Protein AF-C1MR21-F1 (afdb_monomer_lite)

Organism: Micromonas pusilla (strain CCMP1545) (NCBI:txid564608)

Secondary structure (DSSP, 8-state):
-HHHHHHHHHHHHHHHHSS---HHHHHHHHHHHSSHHHHHHHHHHHHHTT-S-HHHHHHHHHHHHS--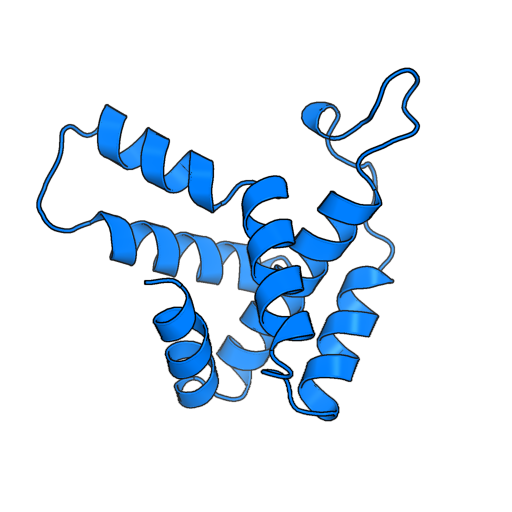SS--GGG--GGG-S-HHHHHHHHHHHHHHHHHHHH-HHHHHHHHHTT-

Foldseek 3Di:
DVQLLVVQLVLQLVVLPPPDDDPVVSVVSSVVCSDLQNLLVLLVVCVVVVVDDPVLVVQLVCQLPPDDPDDDPVQQDVPSNGNNNSNSSNSSSSRSSSVCVVPPVPSNVVSSVVVD

InterPro domains:
  IPR000999 Ribonuclease III domain [PF00636] (1-104)
  IPR036389 Ribonuclease III, endonuclease domain superfamily [G3DSA:1.10.1520.10] (1-116)
  IPR036389 Ribonuclease III, endonuclease domain superfamily [SSF69065] (1-113)

Structure (mmCIF, N/CA/C/O backbone):
data_AF-C1MR21-F1
#
_entry.id   AF-C1MR21-F1
#
loop_
_atom_site.group_PDB
_atom_site.id
_atom_site.type_symbol
_atom_site.label_atom_id
_atom_site.label_alt_id
_atom_site.label_comp_id
_atom_site.label_asym_id
_atom_site.label_entity_id
_atom_site.label_seq_id
_atom_site.pdbx_PDB_ins_code
_atom_site.Cartn_x
_atom_site.Cartn_y
_atom_site.Cartn_z
_atom_site.occupancy
_atom_site.B_iso_or_equiv
_atom_site.auth_seq_id
_atom_site.auth_comp_id
_atom_site.auth_asym_id
_atom_site.auth_atom_id
_atom_site.pdbx_PDB_model_num
ATOM 1 N N . ALA A 1 1 ? 1.111 6.556 6.828 1.00 90.62 1 ALA A N 1
ATOM 2 C CA . ALA A 1 1 ? 1.479 6.854 5.435 1.00 90.62 1 ALA A CA 1
ATOM 3 C C . ALA A 1 1 ? 2.993 6.862 5.263 1.00 90.62 1 ALA A C 1
ATOM 5 O O . ALA A 1 1 ? 3.511 5.876 4.781 1.00 90.62 1 ALA A O 1
ATOM 6 N N . PHE A 1 2 ? 3.718 7.874 5.761 1.00 93.25 2 PHE A N 1
ATOM 7 C CA . PHE A 1 2 ? 5.154 8.060 5.476 1.00 93.25 2 PHE A CA 1
ATOM 8 C C . PHE A 1 2 ? 6.045 6.806 5.620 1.00 93.25 2 PHE A C 1
ATOM 10 O O . PHE A 1 2 ? 6.765 6.467 4.692 1.00 93.25 2 PHE A O 1
ATOM 17 N N . LEU A 1 3 ? 5.957 6.071 6.738 1.00 96.38 3 LEU A N 1
ATOM 18 C CA . LEU A 1 3 ? 6.693 4.806 6.898 1.00 96.38 3 LEU A CA 1
ATOM 19 C C . LEU A 1 3 ? 6.255 3.741 5.880 1.00 96.38 3 LEU A C 1
ATOM 21 O O . LEU A 1 3 ? 7.086 3.068 5.280 1.00 96.38 3 LEU A O 1
ATOM 25 N N . GLY A 1 4 ? 4.947 3.581 5.693 1.00 97.62 4 GLY A N 1
ATOM 26 C CA . GLY A 1 4 ? 4.408 2.568 4.796 1.00 97.62 4 GLY A CA 1
ATOM 27 C C . GLY A 1 4 ? 4.668 2.850 3.319 1.00 97.62 4 GLY A C 1
ATOM 28 O O . GLY A 1 4 ? 4.735 1.896 2.560 1.00 97.62 4 GLY A O 1
ATOM 29 N N . ASP A 1 5 ? 4.882 4.106 2.919 1.00 97.25 5 ASP A N 1
ATOM 30 C CA . ASP A 1 5 ? 5.360 4.458 1.574 1.00 97.25 5 ASP A CA 1
ATOM 31 C C . ASP A 1 5 ? 6.758 3.870 1.315 1.00 97.25 5 ASP A C 1
ATOM 33 O O . ASP A 1 5 ? 6.967 3.159 0.332 1.00 97.25 5 ASP A O 1
ATOM 37 N N . ALA A 1 6 ? 7.689 4.037 2.263 1.00 98.25 6 ALA A N 1
ATOM 38 C CA . ALA A 1 6 ? 9.026 3.448 2.163 1.00 98.25 6 ALA A CA 1
ATOM 39 C C . ALA A 1 6 ? 8.989 1.909 2.135 1.00 98.25 6 ALA A C 1
ATOM 41 O O . ALA A 1 6 ? 9.696 1.277 1.346 1.00 98.25 6 ALA A O 1
ATOM 42 N N . VAL A 1 7 ? 8.141 1.300 2.972 1.00 98.06 7 VAL A N 1
ATOM 43 C CA . VAL A 1 7 ? 7.940 -0.156 2.988 1.00 98.06 7 VAL A CA 1
ATOM 44 C C . VAL A 1 7 ? 7.350 -0.625 1.656 1.00 98.06 7 VAL A C 1
ATOM 46 O O . VAL A 1 7 ? 7.892 -1.536 1.036 1.00 98.06 7 VAL A O 1
ATOM 49 N N . TRP A 1 8 ? 6.292 0.021 1.164 1.00 97.81 8 TRP A N 1
ATOM 50 C CA . TRP A 1 8 ? 5.672 -0.294 -0.124 1.00 97.81 8 TRP A CA 1
ATOM 51 C C . TRP A 1 8 ? 6.679 -0.226 -1.274 1.00 97.81 8 TRP A C 1
ATOM 53 O O . TRP A 1 8 ? 6.772 -1.153 -2.082 1.00 97.81 8 TRP A O 1
ATOM 63 N N . GLU A 1 9 ? 7.482 0.838 -1.328 1.00 97.56 9 GLU A N 1
ATOM 64 C CA . GLU A 1 9 ? 8.509 0.994 -2.350 1.00 97.56 9 GLU A CA 1
ATOM 65 C C . GLU A 1 9 ? 9.559 -0.127 -2.296 1.00 97.56 9 GLU A C 1
ATOM 67 O O . GLU A 1 9 ? 9.959 -0.640 -3.347 1.00 97.56 9 GLU A O 1
ATOM 72 N N . LEU A 1 10 ? 9.963 -0.566 -1.101 1.00 97.06 10 LEU A N 1
ATOM 73 C CA . LEU A 1 10 ? 10.870 -1.702 -0.941 1.00 97.06 10 LEU A CA 1
ATOM 74 C C . LEU A 1 10 ? 10.273 -2.999 -1.511 1.00 97.06 10 LEU A C 1
ATOM 76 O O . LEU A 1 10 ? 10.954 -3.693 -2.273 1.00 97.06 10 LEU A O 1
ATOM 80 N N . TYR A 1 11 ? 9.009 -3.311 -1.205 1.00 96.38 11 TYR A N 1
ATOM 81 C CA . TYR A 1 11 ? 8.336 -4.505 -1.738 1.00 96.38 11 TYR A CA 1
ATOM 82 C C . TYR A 1 11 ? 8.197 -4.454 -3.259 1.00 96.38 11 TYR A C 1
ATOM 84 O O . TYR A 1 11 ? 8.508 -5.431 -3.939 1.00 96.38 11 TYR A O 1
ATOM 92 N N . VAL A 1 12 ? 7.808 -3.305 -3.816 1.00 95.94 12 VAL A N 1
ATOM 93 C CA . VAL A 1 12 ? 7.715 -3.118 -5.271 1.00 95.94 12 VAL A CA 1
ATOM 94 C C . VAL A 1 12 ? 9.073 -3.319 -5.948 1.00 95.94 12 VAL A C 1
ATOM 96 O O . VAL A 1 12 ? 9.164 -3.987 -6.981 1.00 95.94 12 VAL A O 1
ATOM 99 N N . ARG A 1 13 ? 10.146 -2.770 -5.369 1.00 96.25 13 ARG A N 1
ATOM 100 C CA . ARG A 1 13 ? 11.516 -2.956 -5.869 1.00 96.25 13 ARG A CA 1
ATOM 101 C C . ARG A 1 13 ? 11.929 -4.428 -5.827 1.00 96.25 13 ARG A C 1
ATOM 103 O O . ARG A 1 13 ? 12.458 -4.927 -6.816 1.00 96.25 13 ARG A O 1
ATOM 110 N N . ARG A 1 14 ? 11.618 -5.139 -4.737 1.00 95.00 14 ARG A N 1
ATOM 111 C CA . ARG A 1 14 ? 11.865 -6.584 -4.598 1.00 95.00 14 ARG A CA 1
ATOM 112 C C . ARG A 1 14 ? 11.107 -7.398 -5.651 1.00 95.00 14 ARG A C 1
ATOM 114 O O . ARG A 1 14 ? 11.711 -8.262 -6.278 1.00 95.00 14 ARG A O 1
ATOM 121 N N . LEU A 1 15 ? 9.831 -7.086 -5.891 1.00 93.06 15 LEU A N 1
ATOM 122 C CA . LEU A 1 15 ? 8.979 -7.782 -6.864 1.00 93.06 15 LEU A CA 1
ATOM 123 C C . LEU A 1 15 ? 9.544 -7.715 -8.290 1.00 93.06 15 LEU A C 1
ATOM 125 O O . LEU A 1 15 ? 9.528 -8.704 -9.014 1.00 93.06 15 LEU A O 1
ATOM 129 N N . PHE A 1 16 ? 10.064 -6.557 -8.704 1.00 94.31 16 PHE A N 1
ATOM 130 C CA . PHE A 1 16 ? 10.606 -6.374 -10.055 1.00 94.31 16 PHE A CA 1
ATOM 131 C C . PHE A 1 16 ? 12.108 -6.635 -10.178 1.00 94.31 16 PHE A C 1
ATOM 133 O O . PHE A 1 16 ? 12.658 -6.459 -11.268 1.00 94.31 16 PHE A O 1
ATOM 140 N N . PHE A 1 17 ? 12.775 -7.028 -9.091 1.00 94.25 17 PHE A N 1
ATOM 141 C CA . PHE A 1 17 ? 14.223 -7.220 -9.074 1.00 94.25 17 PHE A CA 1
ATOM 142 C C . PHE A 1 17 ? 14.669 -8.393 -9.958 1.00 94.25 17 PHE A C 1
ATOM 144 O O . PHE A 1 17 ? 15.692 -8.297 -10.639 1.00 94.25 17 PHE A O 1
ATOM 151 N N . ALA A 1 18 ? 13.891 -9.480 -9.977 1.00 91.38 18 ALA A N 1
ATOM 152 C CA . ALA A 1 18 ? 14.201 -10.695 -10.721 1.00 91.38 18 ALA A CA 1
ATOM 153 C C . ALA A 1 18 ? 13.074 -11.070 -11.709 1.00 91.38 18 ALA A C 1
ATOM 155 O O . ALA A 1 18 ? 11.898 -10.944 -11.366 1.00 91.38 18 ALA A O 1
ATOM 156 N N . PRO A 1 19 ? 13.407 -11.559 -12.922 1.00 92.06 19 PRO A N 1
ATOM 157 C CA . PRO A 1 19 ? 14.755 -11.656 -13.488 1.00 92.06 19 PRO A CA 1
ATOM 158 C C . PRO A 1 19 ? 15.349 -10.270 -13.824 1.00 92.06 19 PRO A C 1
ATOM 160 O O . PRO A 1 19 ? 14.590 -9.321 -14.048 1.00 92.06 19 PRO A O 1
ATOM 163 N N . PRO A 1 20 ? 16.690 -10.135 -13.893 1.00 91.19 20 PRO A N 1
ATOM 164 C CA . PRO A 1 20 ? 17.337 -8.862 -14.190 1.00 91.19 20 PRO A CA 1
ATOM 165 C C . PRO A 1 20 ? 16.847 -8.249 -15.505 1.00 91.19 20 PRO A C 1
ATOM 167 O O . PRO A 1 20 ? 16.719 -8.922 -16.528 1.00 91.19 20 PRO A O 1
ATOM 170 N N . THR A 1 21 ? 16.611 -6.938 -15.497 1.00 94.62 21 THR A N 1
ATOM 171 C CA . THR A 1 21 ? 16.264 -6.166 -16.699 1.00 94.62 21 THR A CA 1
ATOM 172 C C . THR A 1 21 ? 17.150 -4.931 -16.816 1.00 94.62 21 THR A C 1
ATOM 174 O O . THR A 1 21 ? 17.895 -4.590 -15.899 1.00 94.62 21 THR A O 1
ATOM 177 N N . ARG A 1 22 ? 17.083 -4.227 -17.954 1.00 96.62 22 ARG A N 1
ATOM 178 C CA . ARG A 1 22 ? 17.815 -2.963 -18.129 1.00 96.62 22 ARG A CA 1
ATOM 179 C C . ARG A 1 22 ? 17.418 -1.969 -17.020 1.00 96.62 22 ARG A C 1
ATOM 181 O O . ARG A 1 22 ? 16.213 -1.811 -16.806 1.00 96.62 22 ARG A O 1
ATOM 188 N N . PRO A 1 23 ? 18.358 -1.216 -16.411 1.00 95.69 23 PRO A N 1
ATOM 189 C CA . PRO A 1 23 ? 18.070 -0.322 -15.281 1.00 95.69 23 PRO A CA 1
ATOM 190 C C . PRO A 1 23 ? 16.883 0.624 -15.505 1.00 95.69 23 PRO A C 1
ATOM 192 O O . PRO A 1 23 ? 16.009 0.747 -14.653 1.00 95.69 23 PRO A O 1
ATOM 195 N N . ARG A 1 24 ? 16.773 1.218 -16.703 1.00 96.75 24 ARG A N 1
ATOM 196 C CA . ARG A 1 24 ? 15.638 2.081 -17.076 1.00 96.75 24 ARG A CA 1
ATOM 197 C C . ARG A 1 24 ? 14.298 1.338 -17.108 1.00 96.75 24 ARG A C 1
ATOM 199 O O . ARG A 1 24 ? 13.271 1.915 -16.777 1.00 96.75 24 ARG A O 1
ATOM 206 N N . THR A 1 25 ? 14.288 0.078 -17.539 1.00 96.38 25 THR A N 1
ATOM 207 C CA . THR A 1 25 ? 13.060 -0.737 -17.578 1.00 96.38 25 THR A CA 1
ATOM 208 C C . THR A 1 25 ? 12.608 -1.071 -16.161 1.00 96.38 25 THR A C 1
ATOM 210 O O . THR A 1 25 ? 11.429 -0.912 -15.854 1.00 96.38 25 THR A O 1
ATOM 213 N N . TYR A 1 26 ? 13.544 -1.476 -15.303 1.00 96.69 26 TYR A N 1
ATOM 214 C CA . TYR A 1 26 ? 13.297 -1.731 -13.887 1.00 96.69 26 TYR A CA 1
ATOM 215 C C . TYR A 1 26 ? 12.746 -0.487 -13.169 1.00 96.69 26 TYR A C 1
ATOM 217 O O . TYR A 1 26 ? 11.650 -0.539 -12.615 1.00 96.69 26 TYR A O 1
ATOM 225 N N . ASP A 1 27 ? 13.428 0.657 -13.283 1.00 96.62 27 ASP A N 1
ATOM 226 C CA . ASP A 1 27 ? 12.993 1.926 -12.683 1.00 96.62 27 ASP A CA 1
ATOM 227 C C . ASP A 1 27 ? 11.579 2.328 -13.137 1.00 96.62 27 ASP A C 1
ATOM 229 O O . ASP A 1 27 ? 10.733 2.683 -12.317 1.00 96.62 27 ASP A O 1
ATOM 233 N N . LEU A 1 28 ? 11.272 2.201 -14.434 1.00 96.62 28 LEU A N 1
ATOM 234 C CA . LEU A 1 28 ? 9.937 2.502 -14.957 1.00 96.62 28 LEU A CA 1
ATOM 235 C C . LEU A 1 28 ? 8.855 1.551 -14.429 1.00 96.62 28 LEU A C 1
ATOM 237 O O . LEU A 1 28 ? 7.730 2.002 -14.204 1.00 96.62 28 LEU A O 1
ATOM 241 N N . LYS A 1 29 ? 9.161 0.260 -14.234 1.00 95.12 29 LYS A N 1
ATOM 242 C CA . LYS A 1 29 ? 8.224 -0.701 -13.626 1.00 95.12 29 LYS A CA 1
ATOM 243 C C . LYS A 1 29 ? 7.932 -0.323 -12.176 1.00 95.12 29 LYS A C 1
ATOM 245 O O . LYS A 1 29 ? 6.763 -0.155 -11.829 1.00 95.12 29 LYS A O 1
ATOM 250 N N . CYS A 1 30 ? 8.973 -0.081 -11.379 1.00 96.44 30 CYS A N 1
ATOM 251 C CA . CYS A 1 30 ? 8.828 0.334 -9.985 1.00 96.44 30 CYS A CA 1
ATOM 252 C C . CYS A 1 30 ? 8.036 1.643 -9.875 1.00 96.44 30 CYS A C 1
ATOM 254 O O . CYS A 1 30 ? 7.002 1.683 -9.212 1.00 96.44 30 CYS A O 1
ATOM 256 N N . LYS A 1 31 ? 8.428 2.683 -10.627 1.00 95.88 31 LYS A N 1
ATOM 257 C CA . LYS A 1 31 ? 7.734 3.983 -10.652 1.00 95.88 31 LYS A CA 1
ATOM 258 C C . LYS A 1 31 ? 6.266 3.878 -11.041 1.00 95.88 31 LYS A C 1
ATOM 260 O O . LYS A 1 31 ? 5.465 4.685 -10.583 1.00 95.88 31 LYS A O 1
ATOM 265 N N . ARG A 1 32 ? 5.892 2.936 -11.909 1.00 94.94 32 ARG A N 1
ATOM 266 C CA . ARG A 1 32 ? 4.483 2.715 -12.268 1.00 94.94 32 ARG A CA 1
ATOM 267 C C . ARG A 1 32 ? 3.690 2.113 -11.110 1.00 94.94 32 ARG A C 1
ATOM 269 O O . ARG A 1 32 ? 2.564 2.545 -10.903 1.00 94.94 32 ARG A O 1
ATOM 276 N N . ALA A 1 33 ? 4.270 1.174 -10.367 1.00 95.00 33 ALA A N 1
ATOM 277 C CA . ALA A 1 33 ? 3.601 0.485 -9.265 1.00 95.00 33 ALA A CA 1
ATOM 278 C C . ALA A 1 33 ? 3.539 1.302 -7.960 1.00 95.00 33 ALA A C 1
ATOM 280 O O . ALA A 1 33 ? 2.594 1.144 -7.194 1.00 95.00 33 ALA A O 1
ATOM 281 N N . VAL A 1 34 ? 4.485 2.217 -7.717 1.00 96.12 34 VAL A N 1
ATOM 282 C CA . VAL A 1 34 ? 4.446 3.104 -6.531 1.00 96.12 34 VAL A CA 1
ATOM 283 C C . VAL A 1 34 ? 3.568 4.347 -6.722 1.00 96.12 34 VAL A C 1
ATOM 285 O O . VAL A 1 34 ? 3.344 5.098 -5.780 1.00 96.12 34 VAL A O 1
ATOM 288 N N . ARG A 1 35 ? 3.032 4.594 -7.925 1.00 94.38 35 ARG A N 1
ATOM 289 C CA . ARG A 1 35 ? 2.122 5.727 -8.170 1.00 94.38 35 ARG A CA 1
ATOM 290 C C . ARG A 1 35 ? 0.814 5.572 -7.399 1.00 94.38 35 ARG A C 1
ATOM 292 O O . ARG A 1 35 ? 0.230 4.495 -7.377 1.00 94.38 35 ARG A O 1
ATOM 299 N N . ALA A 1 36 ? 0.299 6.694 -6.896 1.00 92.94 36 ALA A N 1
ATOM 300 C CA . ALA A 1 36 ? -0.995 6.766 -6.213 1.00 92.94 36 ALA A CA 1
ATOM 301 C C . ALA A 1 36 ? -2.152 6.078 -6.966 1.00 92.94 36 ALA A C 1
ATOM 303 O O . ALA A 1 36 ? -2.981 5.430 -6.346 1.00 92.94 36 ALA A O 1
ATOM 304 N N . GLU A 1 37 ? -2.203 6.171 -8.295 1.00 93.19 37 GLU A N 1
ATOM 305 C CA . GLU A 1 37 ? -3.208 5.506 -9.132 1.00 93.19 37 GLU A CA 1
ATOM 306 C C . GLU A 1 37 ? -3.107 3.976 -9.046 1.00 93.19 37 GLU A C 1
ATOM 308 O O . GLU A 1 37 ? -4.122 3.290 -8.979 1.00 93.19 37 GLU A O 1
ATOM 313 N N . ALA A 1 38 ? -1.886 3.434 -9.026 1.00 94.62 38 ALA A N 1
ATOM 314 C CA . ALA A 1 38 ? -1.667 1.999 -8.873 1.00 94.62 38 ALA A CA 1
ATOM 315 C C . ALA A 1 38 ? -2.017 1.540 -7.451 1.00 94.62 38 ALA A C 1
ATOM 317 O O . ALA A 1 38 ? -2.711 0.538 -7.285 1.00 94.62 38 ALA A O 1
ATOM 318 N N . GLN A 1 39 ? -1.608 2.309 -6.441 1.00 96.12 39 GLN A N 1
ATOM 319 C CA . GLN A 1 39 ? -1.944 2.042 -5.043 1.00 96.12 39 GLN A CA 1
ATOM 320 C C . GLN A 1 39 ? -3.462 2.105 -4.778 1.00 96.12 39 GLN A C 1
ATOM 322 O O . GLN A 1 39 ? -4.007 1.256 -4.079 1.00 96.12 39 GLN A O 1
ATOM 327 N N . ASP A 1 40 ? -4.174 3.055 -5.389 1.00 95.62 40 ASP A N 1
ATOM 328 C CA . ASP A 1 40 ? -5.638 3.155 -5.333 1.00 95.62 40 ASP A CA 1
ATOM 329 C C . ASP A 1 40 ? -6.307 1.885 -5.875 1.00 95.62 40 ASP A C 1
ATOM 331 O O . ASP A 1 40 ? -7.155 1.286 -5.210 1.00 95.62 40 ASP A O 1
ATOM 335 N N . VAL A 1 41 ? -5.866 1.408 -7.044 1.00 95.38 41 VAL A N 1
ATOM 336 C CA . VAL A 1 41 ? -6.364 0.151 -7.625 1.00 95.38 41 VAL A CA 1
ATOM 337 C C . VAL A 1 41 ? -6.123 -1.034 -6.689 1.00 95.38 41 VAL A C 1
ATOM 339 O O . VAL A 1 41 ? -7.017 -1.866 -6.527 1.00 95.38 41 VAL A O 1
ATOM 342 N N . VAL A 1 42 ? -4.947 -1.117 -6.063 1.00 96.38 42 VAL A N 1
ATOM 343 C CA . VAL A 1 42 ? -4.632 -2.173 -5.090 1.00 96.38 42 VAL A CA 1
ATOM 344 C C . VAL A 1 42 ? -5.569 -2.109 -3.889 1.00 96.38 42 VAL A C 1
ATOM 346 O O . VAL A 1 42 ? -6.203 -3.113 -3.564 1.0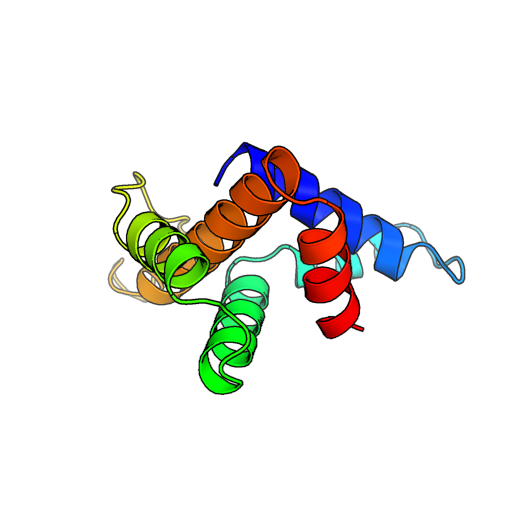0 96.38 42 VAL A O 1
ATOM 349 N N . LEU A 1 43 ? -5.705 -0.941 -3.254 1.00 97.12 43 LEU A N 1
ATOM 350 C CA . LEU A 1 43 ? -6.550 -0.803 -2.071 1.00 97.12 43 LEU A CA 1
ATOM 351 C C . LEU A 1 43 ? -7.998 -1.184 -2.380 1.00 97.12 43 LEU A C 1
ATOM 353 O O . LEU A 1 43 ? -8.615 -1.912 -1.607 1.00 97.12 43 LEU A O 1
ATOM 357 N N 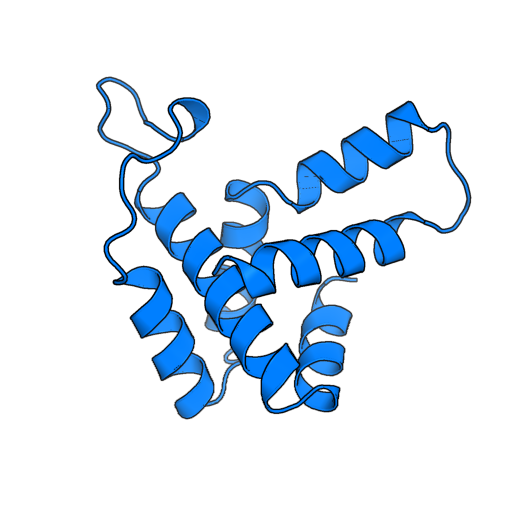. ARG A 1 44 ? -8.538 -0.717 -3.512 1.00 96.19 44 ARG A N 1
ATOM 358 C CA . ARG A 1 44 ? -9.907 -1.050 -3.929 1.00 96.19 44 ARG A CA 1
ATOM 359 C C . ARG A 1 44 ? -10.081 -2.557 -4.094 1.00 96.19 44 ARG A C 1
ATOM 361 O O . ARG A 1 44 ? -11.002 -3.108 -3.511 1.00 96.19 44 ARG A O 1
ATOM 368 N N . LYS A 1 45 ? -9.145 -3.240 -4.762 1.00 96.44 45 LYS A N 1
ATOM 369 C CA . LYS A 1 45 ? -9.179 -4.706 -4.900 1.00 96.44 45 LYS A CA 1
ATOM 370 C C . LYS A 1 45 ? -9.151 -5.436 -3.555 1.00 96.44 45 LYS A C 1
ATOM 372 O O . LYS A 1 45 ? -9.871 -6.415 -3.398 1.00 96.44 45 LYS A O 1
ATOM 377 N N . LEU A 1 46 ? -8.326 -4.993 -2.604 1.00 97.00 46 LEU A N 1
ATOM 378 C CA . LEU A 1 46 ? -8.253 -5.605 -1.271 1.00 97.00 46 LEU A CA 1
ATOM 379 C C . LEU A 1 46 ? -9.555 -5.402 -0.484 1.00 97.00 46 LEU A C 1
ATOM 381 O O . LEU A 1 46 ? -10.041 -6.335 0.152 1.00 97.00 46 LEU A O 1
ATOM 385 N N . VAL A 1 47 ? -10.149 -4.207 -0.571 1.00 96.81 47 VAL A N 1
ATOM 386 C CA . VAL A 1 47 ? -11.450 -3.904 0.044 1.00 96.81 47 VAL A CA 1
ATOM 387 C C . VAL A 1 47 ? -12.564 -4.741 -0.582 1.00 96.81 47 VAL A C 1
ATOM 389 O O . VAL A 1 47 ? -13.312 -5.380 0.149 1.00 96.81 47 VAL A O 1
ATOM 392 N N . ASP A 1 48 ? -12.648 -4.785 -1.912 1.00 96.69 48 ASP A N 1
ATOM 393 C CA . ASP A 1 48 ? -13.703 -5.502 -2.641 1.00 96.69 48 ASP A CA 1
ATOM 394 C C . ASP A 1 48 ? -13.658 -7.017 -2.378 1.00 96.69 48 ASP A C 1
ATOM 396 O O . ASP A 1 48 ? -14.683 -7.692 -2.406 1.00 96.69 48 ASP A O 1
ATOM 400 N N . ARG A 1 49 ? -12.469 -7.558 -2.085 1.00 95.88 49 ARG A N 1
ATOM 401 C CA . ARG A 1 49 ? -12.266 -8.965 -1.704 1.00 95.88 49 ARG A CA 1
ATOM 402 C C . ARG A 1 49 ? -12.519 -9.251 -0.222 1.00 95.88 49 ARG A C 1
ATOM 404 O O . ARG A 1 49 ? -12.375 -10.399 0.183 1.00 95.88 49 ARG A O 1
ATOM 411 N N . GLY A 1 50 ? -12.826 -8.239 0.591 1.00 96.81 50 GLY A N 1
ATOM 412 C CA . GLY A 1 50 ? -12.958 -8.402 2.040 1.00 96.81 50 GLY A CA 1
ATOM 413 C C . GLY A 1 50 ? -11.660 -8.860 2.710 1.00 96.81 50 GLY A C 1
ATOM 414 O O . GLY A 1 50 ? -11.706 -9.611 3.676 1.00 96.81 50 GLY A O 1
ATOM 415 N N . PHE A 1 51 ? -10.497 -8.456 2.182 1.00 97.19 51 PHE A N 1
ATOM 416 C CA . PHE A 1 51 ? -9.200 -8.921 2.686 1.00 97.19 51 PHE A CA 1
ATOM 417 C C . PHE A 1 51 ? -8.943 -8.491 4.136 1.00 97.19 51 PHE A C 1
ATOM 419 O O . PHE A 1 51 ? -8.343 -9.241 4.905 1.00 97.19 51 PHE A O 1
ATOM 426 N N . PHE A 1 52 ? -9.355 -7.271 4.481 1.00 97.81 52 PHE A N 1
ATOM 427 C CA . PHE A 1 52 ? -9.029 -6.637 5.751 1.00 97.81 52 PHE A CA 1
ATOM 428 C C . PHE A 1 52 ? -9.940 -7.098 6.887 1.00 97.81 52 PHE A C 1
ATOM 430 O O . PHE A 1 52 ? -11.152 -7.211 6.708 1.00 97.81 52 PHE A O 1
ATOM 437 N N . THR A 1 53 ? -9.365 -7.259 8.076 1.00 98.12 53 THR A N 1
ATOM 438 C CA . THR A 1 53 ? -10.131 -7.398 9.320 1.00 98.12 53 THR A CA 1
ATOM 439 C C . THR A 1 53 ? -10.809 -6.077 9.698 1.00 98.12 53 THR A C 1
ATOM 441 O O . THR A 1 53 ? -10.488 -5.009 9.166 1.00 98.12 53 THR A O 1
ATOM 444 N N . ASP A 1 54 ? -11.722 -6.115 10.670 1.00 97.94 54 ASP A N 1
ATOM 445 C CA . ASP A 1 54 ? -12.382 -4.905 11.172 1.00 97.94 54 ASP A CA 1
ATOM 446 C C . ASP A 1 54 ? -11.396 -3.886 11.759 1.00 97.94 54 ASP A C 1
ATOM 448 O O . ASP A 1 54 ? -11.598 -2.676 11.628 1.00 97.94 54 ASP A O 1
ATOM 452 N N . GLU A 1 55 ? -10.321 -4.353 12.398 1.00 97.19 55 GLU A N 1
ATOM 453 C CA . GLU A 1 55 ? -9.275 -3.491 12.949 1.00 97.19 55 GLU A CA 1
ATOM 454 C C . GLU A 1 55 ? -8.444 -2.840 11.840 1.00 97.19 55 GLU A C 1
ATOM 456 O O . GLU A 1 55 ? -8.310 -1.614 11.801 1.00 97.19 55 GLU A O 1
ATOM 461 N N . GLU A 1 56 ? -7.980 -3.628 10.871 1.00 98.31 56 GLU A N 1
ATOM 462 C CA . GLU A 1 56 ? -7.246 -3.125 9.706 1.00 98.31 56 GLU A CA 1
ATOM 463 C C . GLU A 1 56 ? -8.099 -2.126 8.909 1.00 98.31 56 GLU A C 1
ATOM 465 O O . GLU A 1 56 ? -7.616 -1.089 8.448 1.00 98.31 56 GLU A O 1
ATOM 470 N N . MET A 1 57 ? -9.407 -2.374 8.812 1.00 98.25 57 MET A N 1
ATOM 471 C CA . MET A 1 57 ? -10.338 -1.477 8.140 1.00 98.25 57 MET A CA 1
ATOM 472 C C . MET A 1 57 ? -10.523 -0.142 8.867 1.00 98.25 57 MET A C 1
ATOM 474 O O . MET A 1 57 ? -10.753 0.883 8.215 1.00 98.25 57 MET A O 1
ATOM 478 N N . LYS A 1 58 ? -10.377 -0.098 10.198 1.00 97.88 58 LYS A N 1
ATOM 479 C CA . LYS A 1 58 ? -10.319 1.176 10.937 1.00 97.88 58 LYS A CA 1
ATOM 480 C C . LYS A 1 58 ? -9.077 1.973 10.540 1.00 97.88 58 LYS A C 1
ATOM 482 O O . LYS A 1 58 ? -9.202 3.172 10.297 1.00 97.88 58 LYS A O 1
ATOM 487 N N . VAL A 1 59 ? -7.922 1.319 10.383 1.00 97.62 59 VAL A N 1
ATOM 488 C CA . VAL A 1 59 ? -6.678 1.964 9.919 1.00 97.62 59 VAL A CA 1
ATOM 489 C C . VAL A 1 59 ? -6.831 2.498 8.492 1.00 97.62 59 VAL A C 1
ATOM 491 O O . VAL A 1 59 ? -6.484 3.650 8.225 1.00 97.62 59 VAL A O 1
ATOM 494 N N . VAL A 1 60 ? -7.426 1.714 7.587 1.00 97.50 60 VAL A N 1
ATOM 495 C CA . VAL A 1 60 ? -7.720 2.147 6.207 1.00 97.50 60 VAL A CA 1
ATOM 496 C C . VAL A 1 60 ? -8.630 3.380 6.198 1.00 97.50 60 VAL A C 1
ATOM 498 O O . VAL A 1 60 ? -8.344 4.367 5.516 1.00 97.50 60 VAL A O 1
ATOM 501 N N . LYS A 1 61 ? -9.725 3.362 6.969 1.00 96.06 61 LYS A N 1
ATOM 502 C CA . LYS A 1 61 ? -10.651 4.505 7.080 1.00 96.06 61 LYS A CA 1
ATOM 503 C C . LYS A 1 61 ? -9.964 5.735 7.672 1.00 96.06 61 LYS A C 1
ATOM 505 O O . LYS A 1 61 ? -10.178 6.840 7.175 1.00 96.06 61 LYS A O 1
ATOM 510 N N . TRP A 1 62 ? -9.127 5.550 8.690 1.00 94.31 62 TRP A N 1
ATOM 511 C CA . TRP A 1 62 ? -8.346 6.628 9.286 1.00 94.31 62 TRP A CA 1
ATOM 512 C C . TRP A 1 62 ? -7.388 7.252 8.267 1.00 94.31 62 TRP A C 1
ATOM 514 O O . TRP A 1 62 ? -7.413 8.464 8.078 1.00 94.31 62 TRP A O 1
ATOM 524 N N . GLY A 1 63 ? -6.636 6.437 7.520 1.00 92.38 63 GLY A N 1
ATOM 525 C CA . GLY A 1 63 ? -5.725 6.921 6.481 1.00 92.38 63 GLY A CA 1
ATOM 526 C C . GLY A 1 63 ? -6.427 7.677 5.347 1.00 92.38 63 GLY A C 1
ATOM 527 O O . GLY A 1 63 ? -5.909 8.686 4.879 1.00 92.38 63 GLY A O 1
ATOM 528 N N . ARG A 1 64 ? -7.644 7.265 4.956 1.00 90.06 64 ARG A N 1
ATOM 529 C CA . ARG A 1 64 ? -8.453 7.994 3.955 1.00 90.06 64 ARG A CA 1
ATOM 530 C C . ARG A 1 64 ? -8.867 9.387 4.422 1.00 90.06 64 ARG A C 1
ATOM 532 O O . ARG A 1 64 ? -9.016 10.284 3.593 1.00 90.06 64 ARG A O 1
ATOM 539 N N . ASN A 1 65 ? -9.124 9.530 5.719 1.00 86.25 65 ASN A N 1
ATOM 540 C CA . ASN A 1 65 ? -9.663 10.746 6.323 1.00 86.25 65 ASN A CA 1
ATOM 541 C C . ASN A 1 65 ? -8.585 11.627 6.960 1.00 86.25 65 ASN A C 1
ATOM 543 O O . ASN A 1 65 ? -8.884 12.753 7.350 1.00 86.25 65 ASN A O 1
ATOM 547 N N . ALA A 1 66 ? -7.351 11.137 7.069 1.00 79.44 66 ALA A N 1
ATOM 548 C CA . ALA A 1 66 ? -6.229 11.928 7.531 1.00 79.44 66 ALA A CA 1
ATOM 549 C C . ALA A 1 66 ? -6.042 13.134 6.595 1.00 79.44 66 ALA A C 1
ATOM 551 O O . ALA A 1 66 ? -5.908 13.000 5.375 1.00 79.44 66 ALA A O 1
ATOM 552 N N . SER A 1 67 ? -6.086 14.330 7.182 1.00 61.38 67 SER A N 1
ATOM 553 C CA . SER A 1 67 ? -5.937 15.600 6.477 1.00 61.38 67 SER A CA 1
ATOM 554 C C . SER A 1 67 ? -4.499 15.769 6.009 1.00 61.38 67 SER A C 1
ATOM 556 O O . SER A 1 67 ? -3.681 16.411 6.663 1.00 61.38 67 SER A O 1
ATOM 558 N N . TYR A 1 68 ? -4.174 15.181 4.868 1.00 58.72 68 TYR A N 1
ATOM 559 C CA . TYR A 1 68 ? -2.926 15.466 4.186 1.00 58.72 68 TYR A CA 1
ATOM 560 C C . TYR A 1 68 ? -3.069 16.780 3.413 1.00 58.72 68 TYR A C 1
ATOM 562 O O . TYR A 1 68 ? -4.111 17.054 2.813 1.00 58.72 68 TYR A O 1
ATOM 570 N N . GLY A 1 69 ? -2.030 17.616 3.480 1.00 59.84 69 GLY A N 1
ATOM 571 C CA . GLY A 1 69 ? -1.938 18.882 2.758 1.00 59.84 69 GLY A CA 1
ATOM 572 C C . GLY A 1 69 ? -1.989 18.717 1.232 1.00 59.84 69 GLY A C 1
ATOM 573 O O . GLY A 1 69 ? -2.453 17.717 0.694 1.00 59.84 69 GLY A O 1
ATOM 574 N N . ASN A 1 70 ? -1.530 19.742 0.513 1.00 59.84 70 ASN A N 1
ATOM 575 C CA . ASN A 1 70 ? -1.677 19.882 -0.940 1.00 59.84 70 ASN A CA 1
ATOM 576 C C . ASN A 1 70 ? -1.539 18.572 -1.747 1.00 59.84 70 ASN A C 1
ATOM 578 O O . ASN A 1 70 ? -0.450 18.027 -1.892 1.00 59.84 70 ASN A O 1
ATOM 582 N N . VAL A 1 71 ? -2.641 18.138 -2.372 1.00 63.56 71 VAL A N 1
ATOM 583 C CA . VAL A 1 71 ? -2.657 17.016 -3.325 1.00 63.56 71 VAL A CA 1
ATOM 584 C C . VAL A 1 71 ? -1.683 17.291 -4.481 1.00 63.56 71 VAL A C 1
ATOM 586 O O . VAL A 1 71 ? -1.702 18.412 -5.012 1.00 63.56 71 VAL A O 1
ATOM 589 N N . PRO A 1 72 ? -0.864 16.308 -4.911 1.00 65.50 72 PRO A N 1
ATOM 590 C CA . PRO A 1 72 ? 0.057 16.472 -6.034 1.00 65.50 72 PRO A CA 1
ATOM 591 C C . PRO A 1 72 ? -0.640 16.979 -7.302 1.00 65.50 72 PRO A C 1
ATOM 593 O O . PRO A 1 72 ? -1.673 16.441 -7.698 1.00 65.50 72 PRO A O 1
ATOM 596 N N . THR A 1 73 ? -0.053 17.964 -7.991 1.00 66.50 73 THR A N 1
ATOM 597 C CA . THR A 1 73 ? -0.645 18.598 -9.188 1.00 66.50 73 THR A CA 1
ATOM 598 C C . THR A 1 73 ? -1.004 17.594 -10.283 1.00 66.50 73 THR A C 1
ATOM 600 O O . THR A 1 73 ? -2.044 17.736 -10.910 1.00 66.50 73 THR A O 1
ATOM 603 N N . ARG A 1 74 ? -0.209 16.528 -10.453 1.00 69.62 74 ARG A N 1
ATOM 604 C CA . ARG A 1 74 ? -0.482 15.443 -11.416 1.00 69.62 74 ARG A CA 1
ATOM 605 C C . ARG A 1 74 ? -1.808 14.709 -11.171 1.00 69.62 74 ARG A C 1
ATOM 607 O O . ARG A 1 74 ? -2.361 14.146 -12.103 1.00 69.62 74 ARG A O 1
ATOM 614 N N . LEU A 1 75 ? -2.270 14.672 -9.919 1.00 65.25 75 LEU A N 1
ATOM 615 C CA . LEU A 1 75 ? -3.526 14.030 -9.524 1.00 65.25 75 LEU A CA 1
ATOM 616 C C . LEU A 1 75 ? -4.690 15.016 -9.561 1.00 65.25 75 LEU A C 1
ATOM 618 O O . LEU A 1 75 ? -5.843 14.601 -9.615 1.00 65.25 75 LEU A O 1
ATOM 622 N N . ARG A 1 76 ? -4.415 16.322 -9.542 1.00 67.75 76 ARG A N 1
ATOM 623 C CA . ARG A 1 76 ? -5.463 17.332 -9.602 1.00 67.75 76 ARG A CA 1
ATOM 624 C C . ARG A 1 76 ? -6.149 17.250 -10.963 1.00 67.75 76 ARG A C 1
ATOM 626 O O . ARG A 1 76 ? -5.518 17.417 -12.002 1.00 67.75 76 ARG A O 1
ATOM 633 N N . GLY A 1 77 ? -7.456 16.995 -10.946 1.00 60.97 77 GLY A N 1
ATOM 634 C CA . GLY A 1 77 ? -8.285 17.068 -12.151 1.00 60.97 77 GLY A CA 1
ATOM 635 C C . GLY A 1 77 ? -8.276 18.475 -12.760 1.00 60.97 77 GLY A C 1
ATOM 636 O O . GLY A 1 77 ? -7.747 19.419 -12.160 1.00 60.97 77 GLY A O 1
ATOM 637 N N . LYS A 1 78 ? -8.904 18.644 -13.935 1.00 53.72 78 LYS A N 1
ATOM 638 C CA . LYS A 1 78 ? -9.112 19.981 -14.524 1.00 53.72 78 LYS A CA 1
ATOM 639 C C . LYS A 1 78 ? -9.675 20.929 -13.454 1.00 53.72 78 LYS A C 1
ATOM 641 O O . LYS A 1 78 ? -10.592 20.573 -12.715 1.00 53.72 78 LYS A O 1
ATOM 646 N N . ASN A 1 79 ? -9.096 22.124 -13.356 1.00 55.41 79 ASN A N 1
ATOM 647 C CA . ASN A 1 79 ? -9.455 23.166 -12.383 1.00 55.41 79 ASN A CA 1
ATOM 648 C C . ASN A 1 79 ? -9.186 22.812 -10.907 1.00 55.41 79 ASN A C 1
ATOM 650 O O . ASN A 1 79 ? -9.832 23.356 -10.014 1.00 55.41 79 ASN A O 1
ATOM 654 N N . GLY A 1 80 ? -8.265 21.886 -10.618 1.00 58.56 80 GLY A N 1
ATOM 655 C CA . GLY A 1 80 ? -7.902 21.550 -9.237 1.00 58.56 80 GLY A CA 1
ATOM 65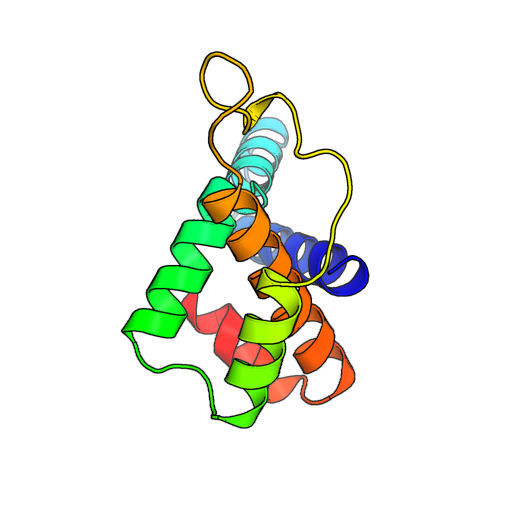6 C C . GLY A 1 80 ? -8.926 20.677 -8.505 1.00 58.56 80 GLY A C 1
ATOM 657 O O . GLY A 1 80 ? -8.719 20.358 -7.336 1.00 58.56 80 GLY A O 1
ATOM 658 N N . LYS A 1 81 ? -10.012 20.277 -9.182 1.00 52.34 81 LYS A N 1
ATOM 659 C CA . LYS A 1 81 ? -11.127 19.489 -8.643 1.00 52.34 81 LYS A CA 1
ATOM 660 C C . LYS A 1 81 ? -11.063 18.064 -9.202 1.00 52.34 81 LYS A C 1
ATOM 662 O O . LYS A 1 81 ? -11.712 17.740 -10.187 1.00 52.34 81 LYS A O 1
ATOM 667 N N . GLY A 1 82 ? -10.230 17.208 -8.614 1.00 62.56 82 GLY A N 1
ATOM 668 C CA . GLY A 1 82 ? -10.130 15.798 -9.012 1.00 62.56 82 GLY A CA 1
ATOM 669 C C . GLY A 1 82 ? -8.936 15.091 -8.378 1.00 62.56 82 GLY A C 1
ATOM 670 O O . GLY A 1 82 ? -8.044 15.758 -7.864 1.00 62.56 82 GLY A O 1
ATOM 671 N N . GLY A 1 83 ? -8.964 13.756 -8.355 1.00 72.62 83 GLY A N 1
ATOM 672 C CA . GLY A 1 83 ? -7.890 12.890 -7.834 1.00 72.62 83 GLY A CA 1
ATOM 673 C C . GLY A 1 83 ? -7.687 12.880 -6.318 1.00 72.62 83 GLY A C 1
ATOM 674 O O . GLY A 1 83 ? -6.835 12.142 -5.828 1.00 72.62 83 GLY A O 1
ATOM 675 N N . PHE A 1 84 ? -8.506 13.613 -5.556 1.00 81.75 84 PHE A N 1
ATOM 676 C CA . PHE A 1 84 ? -8.528 13.524 -4.092 1.00 81.75 84 PHE A CA 1
ATOM 677 C C . PHE A 1 84 ? -8.841 12.103 -3.610 1.00 81.75 84 PHE A C 1
ATOM 679 O O . PHE A 1 84 ? -8.216 11.639 -2.667 1.00 81.75 84 PHE A O 1
ATOM 686 N N . ALA A 1 85 ? -9.775 11.401 -4.262 1.00 87.56 85 ALA A N 1
ATOM 687 C CA . ALA A 1 85 ? -10.127 10.027 -3.900 1.00 87.56 85 ALA A CA 1
ATOM 688 C C . 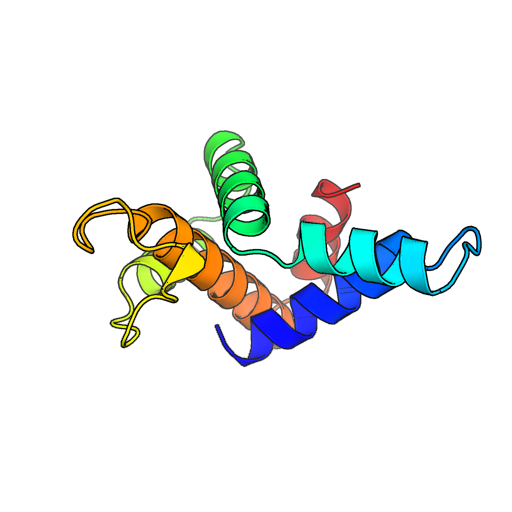ALA A 1 85 ? -8.945 9.065 -4.097 1.00 87.56 85 ALA A C 1
ATOM 690 O O . ALA A 1 85 ? -8.603 8.327 -3.179 1.00 87.56 85 ALA A O 1
ATOM 691 N N . THR A 1 86 ? -8.271 9.143 -5.247 1.00 90.50 86 THR A N 1
ATOM 692 C CA . THR A 1 86 ? -7.073 8.348 -5.544 1.00 90.50 86 THR A CA 1
ATOM 693 C C . THR A 1 86 ? -5.950 8.636 -4.555 1.00 90.50 86 THR A C 1
ATOM 695 O O . THR A 1 86 ? -5.352 7.708 -4.027 1.00 90.50 86 THR A O 1
ATOM 698 N N . TYR A 1 87 ? -5.696 9.910 -4.241 1.00 89.00 87 TYR A N 1
ATOM 699 C CA . TYR A 1 87 ? -4.680 10.277 -3.253 1.00 89.00 87 TYR A CA 1
ATOM 700 C C . TYR A 1 87 ? -5.016 9.761 -1.845 1.00 89.00 87 TYR A C 1
ATOM 702 O O . TYR A 1 87 ? -4.159 9.175 -1.191 1.00 89.00 87 TYR A O 1
ATOM 710 N N . ARG A 1 88 ? -6.271 9.910 -1.396 1.00 91.75 88 ARG A N 1
ATOM 711 C CA . ARG A 1 88 ? -6.730 9.376 -0.102 1.00 91.75 88 ARG A CA 1
ATOM 712 C C . ARG A 1 88 ? -6.637 7.854 -0.044 1.00 91.75 88 ARG A C 1
ATOM 714 O O . ARG A 1 88 ? -6.292 7.314 0.999 1.00 91.75 88 ARG A O 1
ATOM 721 N N . ASN A 1 89 ? -6.933 7.161 -1.142 1.00 94.81 89 ASN A N 1
ATOM 722 C CA . ASN A 1 89 ? -6.809 5.707 -1.213 1.00 94.81 89 ASN A CA 1
ATOM 723 C C . ASN A 1 89 ? -5.347 5.254 -1.206 1.00 94.81 89 ASN A C 1
ATOM 725 O O . ASN A 1 89 ? -5.019 4.336 -0.465 1.00 94.81 89 ASN A O 1
ATOM 729 N N . ALA A 1 90 ? -4.462 5.917 -1.950 1.00 94.69 90 ALA A N 1
ATOM 730 C CA . ALA A 1 90 ? -3.028 5.643 -1.878 1.00 94.69 90 ALA A CA 1
ATOM 731 C C . ALA A 1 90 ? -2.499 5.841 -0.451 1.00 94.69 90 ALA A C 1
ATOM 733 O O . ALA A 1 90 ? -1.950 4.924 0.148 1.00 94.69 90 ALA A O 1
ATOM 734 N N . SER A 1 91 ? -2.807 6.985 0.163 1.00 94.06 91 SER A N 1
ATOM 735 C CA . SER A 1 91 ? -2.369 7.263 1.530 1.00 94.06 91 SER A CA 1
ATOM 736 C C . SER A 1 91 ? -2.947 6.284 2.560 1.00 94.06 91 SER A C 1
ATOM 738 O O . SER A 1 91 ? -2.269 5.893 3.509 1.00 94.06 91 SER A O 1
ATOM 740 N N . ALA A 1 92 ? -4.182 5.820 2.362 1.00 96.62 92 ALA A N 1
ATOM 741 C CA . ALA A 1 92 ? -4.774 4.779 3.192 1.00 96.62 92 ALA A CA 1
ATOM 742 C C . ALA A 1 92 ? -4.070 3.424 3.047 1.00 96.62 92 ALA A C 1
ATOM 744 O O . ALA A 1 92 ? -3.885 2.741 4.056 1.00 96.62 92 ALA A O 1
ATOM 745 N N . LEU A 1 93 ? -3.647 3.056 1.831 1.00 97.75 93 LEU A N 1
ATOM 746 C CA . LEU A 1 93 ? -2.820 1.872 1.609 1.00 97.75 93 LEU A CA 1
ATOM 747 C C . LEU A 1 93 ? -1.488 2.005 2.356 1.00 97.75 93 LEU A C 1
ATOM 749 O O . LEU A 1 93 ? -1.134 1.133 3.140 1.00 97.75 93 LEU A O 1
ATOM 753 N N . GLU A 1 94 ? -0.792 3.129 2.196 1.00 97.56 94 GLU A N 1
ATOM 754 C CA . GLU A 1 94 ? 0.457 3.412 2.915 1.00 97.56 94 GLU A CA 1
ATOM 755 C C . GLU A 1 94 ? 0.257 3.394 4.443 1.00 97.56 94 GLU A C 1
ATOM 757 O O . GLU A 1 94 ? 1.134 2.983 5.199 1.00 97.56 94 GLU A O 1
ATOM 762 N N . CYS A 1 95 ? -0.895 3.842 4.950 1.00 97.62 95 CYS A N 1
ATOM 763 C CA . CYS A 1 95 ? -1.219 3.745 6.373 1.00 97.62 95 CYS A CA 1
ATOM 764 C C . CYS A 1 95 ? -1.343 2.297 6.847 1.00 97.62 95 CYS A C 1
ATOM 766 O O . CYS A 1 95 ? -0.713 1.959 7.847 1.00 97.62 95 CYS A O 1
ATOM 768 N N . VAL A 1 96 ? -2.105 1.449 6.150 1.00 98.19 96 VAL A N 1
ATOM 769 C CA . VAL A 1 96 ? -2.263 0.047 6.570 1.00 98.19 96 VAL A CA 1
ATOM 770 C C . VAL A 1 96 ? -0.973 -0.756 6.378 1.00 98.19 96 VAL A C 1
ATOM 772 O O . VAL A 1 96 ? -0.630 -1.547 7.249 1.00 98.19 96 VAL A O 1
ATOM 775 N N . VAL A 1 97 ? -0.191 -0.483 5.326 1.00 98.31 97 VAL A N 1
ATOM 776 C CA . VAL A 1 97 ? 1.153 -1.063 5.134 1.00 98.31 97 VAL A CA 1
ATOM 777 C C . VAL A 1 97 ? 2.067 -0.707 6.306 1.00 98.31 97 VAL A C 1
ATOM 779 O O . VAL A 1 97 ? 2.695 -1.587 6.886 1.00 98.31 97 VAL A O 1
ATOM 782 N N . GLY A 1 98 ? 2.130 0.576 6.676 1.00 98.12 98 GLY A N 1
ATOM 783 C CA . GLY A 1 98 ? 2.968 1.030 7.785 1.00 98.12 98 GLY A CA 1
ATOM 784 C C . GLY A 1 98 ? 2.513 0.484 9.140 1.00 98.12 98 GLY A C 1
ATOM 785 O O . GLY A 1 98 ? 3.355 0.170 9.972 1.00 98.12 98 GLY A O 1
ATOM 786 N N . TYR A 1 99 ? 1.202 0.345 9.353 1.00 98.25 99 TYR A N 1
ATOM 787 C CA . TYR A 1 99 ? 0.650 -0.290 10.550 1.00 98.25 99 TYR A CA 1
ATOM 788 C C . TYR A 1 99 ? 1.075 -1.759 10.636 1.00 98.25 99 TYR A C 1
ATOM 790 O O . TYR A 1 99 ? 1.739 -2.124 11.600 1.00 98.25 99 TYR A O 1
ATOM 798 N N . LEU A 1 100 ? 0.797 -2.562 9.601 1.00 98.38 100 LEU A N 1
ATOM 799 C CA . LEU A 1 100 ? 1.141 -3.987 9.585 1.00 98.38 100 LEU A CA 1
ATOM 800 C C . LEU A 1 100 ? 2.650 -4.217 9.700 1.00 98.38 100 LEU A C 1
ATOM 802 O O . LEU A 1 100 ? 3.078 -5.116 10.409 1.00 98.38 100 LEU A O 1
ATOM 806 N N . TYR A 1 101 ? 3.477 -3.370 9.085 1.00 98.31 101 TYR A N 1
ATOM 807 C CA . TYR A 1 101 ? 4.930 -3.448 9.250 1.00 98.31 101 TYR A CA 1
ATOM 808 C C . TYR A 1 101 ? 5.378 -3.345 10.718 1.00 98.31 101 TYR A C 1
ATOM 810 O O . TYR A 1 101 ? 6.354 -3.980 11.109 1.00 98.31 101 TYR A O 1
ATOM 818 N N . MET A 1 102 ? 4.666 -2.558 11.529 1.00 98.12 102 MET A N 1
ATOM 819 C CA . MET A 1 102 ? 4.993 -2.341 12.939 1.00 98.12 102 MET A CA 1
ATOM 820 C C . MET A 1 102 ? 4.336 -3.351 13.880 1.00 98.12 102 MET A C 1
ATOM 822 O O . MET A 1 102 ? 4.840 -3.549 14.984 1.00 98.12 102 MET A O 1
ATOM 826 N N . THR A 1 103 ? 3.207 -3.942 13.487 1.00 98.00 103 THR A N 1
ATOM 827 C CA . THR A 1 103 ? 2.381 -4.760 14.386 1.00 98.00 103 THR A CA 1
ATOM 828 C C . THR A 1 103 ? 2.346 -6.237 14.018 1.00 98.00 103 THR A C 1
ATOM 830 O O . THR A 1 103 ? 2.250 -7.067 14.917 1.00 98.00 103 THR A O 1
ATOM 833 N N . ASP A 1 104 ? 2.435 -6.579 12.731 1.00 97.81 104 ASP A N 1
ATOM 834 C CA . ASP A 1 104 ? 2.296 -7.949 12.240 1.00 97.81 104 ASP A CA 1
ATOM 835 C C . ASP A 1 104 ? 2.957 -8.132 10.858 1.00 97.81 104 ASP A C 1
ATOM 837 O O . ASP A 1 104 ? 2.351 -7.955 9.791 1.00 97.81 104 ASP A O 1
ATOM 841 N N . SER A 1 105 ? 4.233 -8.523 10.875 1.00 95.69 105 SER A N 1
ATOM 842 C CA . SER A 1 105 ? 5.014 -8.754 9.658 1.00 95.69 105 SER A CA 1
ATOM 843 C C . SER A 1 105 ? 4.507 -9.943 8.835 1.00 95.69 105 SER A C 1
ATOM 845 O O . SER A 1 105 ? 4.583 -9.907 7.608 1.00 95.69 105 SER A O 1
ATOM 847 N N . ALA A 1 106 ? 3.941 -10.976 9.465 1.00 97.56 106 ALA A N 1
ATOM 848 C CA . ALA A 1 106 ? 3.398 -12.135 8.756 1.00 97.56 106 ALA A CA 1
ATOM 849 C C . ALA A 1 106 ? 2.127 -11.762 7.978 1.00 97.56 106 ALA A C 1
ATOM 851 O O . ALA A 1 106 ? 1.931 -12.168 6.824 1.00 97.56 106 ALA A O 1
ATOM 852 N N . ARG A 1 107 ? 1.277 -10.926 8.580 1.00 97.62 107 ARG A N 1
ATOM 853 C CA . ARG A 1 107 ? 0.101 -10.362 7.921 1.00 97.62 107 ARG A CA 1
ATOM 854 C C . ARG A 1 107 ? 0.481 -9.407 6.794 1.00 97.62 107 ARG A C 1
ATOM 856 O O . ARG A 1 107 ? -0.147 -9.458 5.734 1.00 97.62 107 ARG A O 1
ATOM 863 N N . LEU A 1 108 ? 1.530 -8.598 6.975 1.00 97.69 108 LEU A N 1
ATOM 864 C CA . LEU A 1 108 ? 2.090 -7.767 5.906 1.00 97.69 108 LEU A CA 1
ATOM 865 C C . LEU A 1 108 ? 2.543 -8.614 4.710 1.00 97.69 108 LEU A C 1
ATOM 867 O O . LEU A 1 108 ? 2.138 -8.329 3.585 1.00 97.69 108 LEU A O 1
ATOM 871 N N . GLU A 1 109 ? 3.334 -9.665 4.938 1.00 96.00 109 GLU A N 1
ATOM 872 C CA . GLU A 1 109 ? 3.785 -10.573 3.872 1.00 96.00 109 GLU A CA 1
ATOM 873 C C . GLU A 1 109 ? 2.597 -11.224 3.150 1.00 96.00 109 GLU A C 1
ATOM 875 O O . GLU A 1 109 ? 2.563 -11.266 1.920 1.00 96.00 109 GLU A O 1
ATOM 880 N N . THR A 1 110 ? 1.567 -11.638 3.896 1.00 96.62 110 THR A N 1
ATOM 881 C CA . THR A 1 110 ? 0.324 -12.173 3.316 1.00 96.62 110 THR A CA 1
ATOM 882 C C . THR A 1 110 ? -0.351 -11.152 2.400 1.00 96.62 110 THR A C 1
ATOM 884 O O . THR A 1 110 ? -0.781 -11.502 1.303 1.00 96.62 110 THR A O 1
ATOM 887 N N . MET A 1 111 ? -0.430 -9.883 2.817 1.00 95.88 111 MET A N 1
ATOM 888 C CA . MET A 1 111 ? -0.987 -8.813 1.986 1.00 95.88 111 MET A CA 1
ATOM 889 C C . MET A 1 111 ? -0.148 -8.592 0.724 1.00 95.88 111 MET A C 1
ATOM 891 O O . MET A 1 111 ? -0.706 -8.485 -0.368 1.00 95.88 111 MET A O 1
ATOM 895 N N . MET A 1 112 ? 1.179 -8.560 0.846 1.00 94.31 112 MET A N 1
ATOM 896 C CA . MET A 1 112 ? 2.084 -8.313 -0.281 1.00 94.31 112 MET A CA 1
ATOM 897 C C . MET A 1 112 ? 2.064 -9.451 -1.306 1.00 94.31 112 MET A C 1
ATOM 899 O O . MET A 1 112 ? 2.087 -9.181 -2.505 1.00 94.31 112 MET A O 1
ATOM 903 N N . ALA A 1 113 ? 1.906 -10.701 -0.865 1.00 91.62 113 ALA A N 1
ATOM 904 C CA . ALA A 1 113 ? 1.744 -11.858 -1.747 1.00 91.62 113 ALA A CA 1
ATOM 905 C C . ALA A 1 113 ? 0.469 -11.7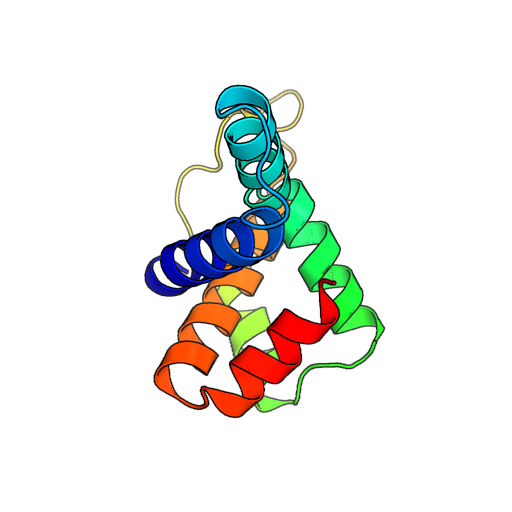97 -2.615 1.00 91.62 113 ALA A C 1
ATOM 907 O O . ALA A 1 113 ? 0.382 -12.458 -3.644 1.00 91.62 113 ALA A O 1
ATOM 908 N N . THR A 1 114 ? -0.532 -10.984 -2.253 1.00 86.38 114 THR A N 1
ATOM 909 C CA . THR A 1 114 ? -1.727 -10.802 -3.102 1.00 86.38 114 THR A CA 1
ATOM 910 C C . THR A 1 114 ? -1.483 -9.922 -4.334 1.00 86.38 114 THR A C 1
ATOM 912 O O . THR A 1 114 ? -2.350 -9.843 -5.211 1.00 86.38 114 THR A O 1
ATOM 915 N N . LEU A 1 115 ? -0.334 -9.239 -4.402 1.00 75.75 115 LEU A N 1
ATOM 916 C CA . LEU A 1 115 ? 0.019 -8.295 -5.467 1.00 75.75 115 LEU A CA 1
ATOM 917 C C . LEU A 1 115 ? 0.663 -8.965 -6.687 1.00 75.75 115 LEU A C 1
ATOM 919 O O . LEU A 1 115 ? 0.686 -8.349 -7.757 1.00 75.75 115 LEU A O 1
ATOM 923 N N . GLY A 1 116 ? 1.163 -10.195 -6.537 1.00 61.28 116 GLY A N 1
ATOM 924 C CA . GLY A 1 116 ? 1.858 -10.960 -7.571 1.00 61.28 116 GLY A CA 1
ATOM 925 C C . GLY A 1 116 ? 2.420 -12.259 -7.027 1.00 61.28 116 GLY A C 1
ATOM 926 O O . GLY A 1 116 ? 3.183 -12.176 -6.042 1.00 61.28 116 GLY A O 1
#

Sequence (116 aa):
AFLGDAVWELYVRRLFFAPPTRPRTYDLKCKRAVRAEAQDVVLRKLVDRGFFTDEEMKVVKWGRNASYGNVPTRLRGKNGKGGFATYRNASALECVVGYLYMTDSARLETMMATLG

Radius of gyration: 14.48 Å; chains: 1; bounding box: 32×35×32 Å

pLDDT: mean 89.94, std 12.68, range [52.34, 98.38]